Protein AF-A0A6D0ESD3-F1 (afdb_monomer_lite)

Foldseek 3Di:
DLVVLLVVLVVVLVVDDPPDPSNVVSVVVSVVSVVVCVVCVVVVPD

Sequence (46 aa):
RLDQAISLLSSASSQVKLGSLQQARYDARIDQLRQLQERFKPYTKM

Structure (mmCIF, N/CA/C/O backbone):
data_AF-A0A6D0ESD3-F1
#
_entry.id   AF-A0A6D0ESD3-F1
#
loop_
_atom_site.group_PDB
_atom_site.id
_atom_site.type_symbol
_atom_site.label_atom_id
_atom_site.label_alt_id
_atom_site.label_comp_id
_atom_site.label_asym_id
_atom_site.label_entity_id
_atom_site.label_seq_id
_atom_site.pdbx_PDB_ins_code
_atom_site.Cartn_x
_atom_site.Cartn_y
_atom_site.Cartn_z
_atom_site.occupancy
_atom_site.B_iso_or_equiv
_atom_site.auth_seq_id
_atom_site.auth_comp_id
_atom_site.auth_asym_id
_atom_site.auth_atom_id
_atom_site.pdbx_PDB_model_num
ATOM 1 N N . ARG A 1 1 ? 2.530 -5.757 -14.640 1.00 81.31 1 ARG A N 1
ATOM 2 C CA . ARG A 1 1 ? 2.101 -6.741 -13.603 1.00 81.31 1 ARG A CA 1
ATOM 3 C C . ARG A 1 1 ? 2.205 -6.165 -12.189 1.00 81.31 1 ARG A C 1
ATOM 5 O O . ARG A 1 1 ? 1.249 -6.310 -11.442 1.00 81.31 1 ARG A O 1
ATOM 12 N N . LEU A 1 2 ? 3.307 -5.490 -11.826 1.00 91.19 2 LEU A N 1
ATOM 13 C CA . LEU A 1 2 ? 3.446 -4.852 -10.504 1.00 91.19 2 LEU A CA 1
ATOM 14 C C . LEU A 1 2 ? 2.374 -3.778 -10.238 1.00 91.19 2 LEU A C 1
ATOM 16 O O . LEU A 1 2 ? 1.831 -3.743 -9.141 1.00 91.19 2 LEU A O 1
ATOM 20 N N . ASP A 1 3 ? 1.977 -3.003 -11.251 1.00 93.44 3 ASP A N 1
ATOM 21 C CA . ASP A 1 3 ? 0.916 -1.990 -11.115 1.00 93.44 3 ASP A CA 1
ATOM 22 C C . ASP A 1 3 ? -0.441 -2.581 -10.718 1.00 93.44 3 ASP A C 1
ATOM 24 O O . ASP A 1 3 ? -1.149 -2.019 -9.887 1.00 93.44 3 ASP A O 1
ATOM 28 N N . GLN A 1 4 ? -0.787 -3.752 -11.262 1.00 95.50 4 GLN A N 1
ATOM 29 C CA . GLN A 1 4 ? -2.035 -4.439 -10.931 1.00 95.50 4 GLN A CA 1
ATOM 30 C C . GLN A 1 4 ? -2.028 -4.924 -9.476 1.00 95.50 4 GLN A C 1
ATOM 32 O O . GLN A 1 4 ? -3.022 -4.770 -8.771 1.00 95.50 4 GLN A O 1
ATOM 37 N N . ALA A 1 5 ? -0.897 -5.459 -9.004 1.00 96.44 5 ALA A N 1
ATOM 38 C CA . ALA A 1 5 ? -0.740 -5.854 -7.607 1.00 96.44 5 ALA A CA 1
ATOM 39 C C . ALA A 1 5 ? -0.827 -4.644 -6.660 1.00 96.44 5 ALA A C 1
ATOM 41 O O . ALA A 1 5 ? -1.499 -4.725 -5.635 1.00 96.44 5 ALA A O 1
ATOM 42 N N . ILE A 1 6 ? -0.203 -3.517 -7.024 1.00 97.31 6 ILE A N 1
ATOM 43 C CA . ILE A 1 6 ? -0.292 -2.263 -6.263 1.00 97.31 6 ILE A CA 1
ATOM 44 C C . ILE A 1 6 ? -1.743 -1.782 -6.194 1.00 97.31 6 ILE A C 1
ATOM 46 O O . ILE A 1 6 ? -2.220 -1.496 -5.105 1.00 97.31 6 ILE A O 1
ATOM 50 N N . SER A 1 7 ? -2.470 -1.764 -7.314 1.00 97.94 7 SER A N 1
ATOM 51 C CA . SER A 1 7 ? -3.876 -1.336 -7.345 1.00 97.94 7 SER A CA 1
ATOM 52 C C . SER A 1 7 ? -4.770 -2.182 -6.429 1.00 97.94 7 SER A C 1
ATOM 54 O O . SER A 1 7 ? -5.552 -1.630 -5.654 1.00 97.94 7 SER A O 1
ATOM 56 N N . LEU A 1 8 ? -4.612 -3.510 -6.455 1.00 98.25 8 LEU A N 1
ATOM 57 C CA . LEU A 1 8 ? -5.368 -4.416 -5.585 1.00 98.25 8 LEU A CA 1
ATOM 58 C C . LEU A 1 8 ? -5.037 -4.198 -4.103 1.00 98.25 8 LEU A C 1
ATOM 60 O O . LEU A 1 8 ? -5.944 -4.137 -3.275 1.00 98.25 8 LEU A O 1
ATOM 64 N N . LEU A 1 9 ? -3.754 -4.038 -3.765 1.00 97.94 9 LEU A N 1
ATOM 65 C CA . LEU A 1 9 ? -3.322 -3.774 -2.391 1.00 97.94 9 LEU A CA 1
ATOM 66 C C . LEU A 1 9 ? -3.784 -2.399 -1.897 1.00 97.94 9 LEU A C 1
ATOM 68 O O . LEU A 1 9 ? -4.199 -2.285 -0.749 1.00 97.94 9 LEU A O 1
ATOM 72 N N . SER A 1 10 ? -3.772 -1.373 -2.751 1.00 97.88 10 SER A N 1
ATOM 73 C CA . SER A 1 10 ? -4.303 -0.047 -2.418 1.00 97.88 10 SER A CA 1
ATOM 74 C C . SER A 1 10 ? -5.808 -0.100 -2.163 1.00 97.88 10 SER A C 1
ATOM 76 O O . SER A 1 10 ? -6.286 0.493 -1.197 1.00 97.88 10 SER A O 1
ATOM 78 N N . SER A 1 11 ? -6.554 -0.860 -2.974 1.00 98.31 11 SER A N 1
ATOM 79 C CA . SER A 1 11 ? -7.979 -1.091 -2.729 1.00 98.31 11 SER A CA 1
ATOM 80 C C . SER A 1 11 ? -8.207 -1.808 -1.393 1.00 98.31 11 SER A C 1
ATOM 82 O O . SER A 1 11 ? -9.015 -1.342 -0.593 1.00 98.31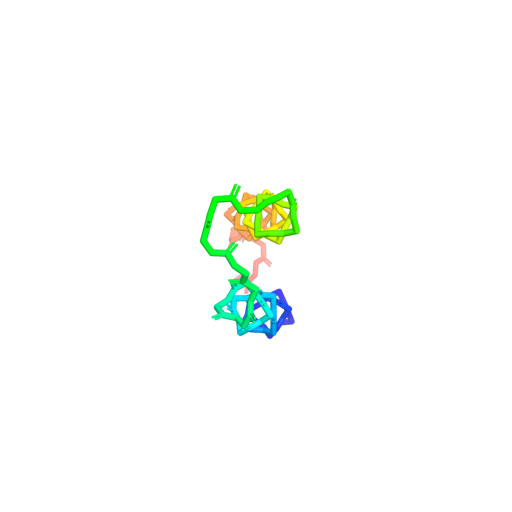 11 SER A O 1
ATOM 84 N N . ALA A 1 12 ? -7.445 -2.863 -1.091 1.00 98.00 12 ALA A N 1
ATOM 85 C CA . ALA A 1 12 ? -7.536 -3.564 0.192 1.00 98.00 12 ALA A CA 1
ATOM 86 C C . ALA A 1 12 ? -7.174 -2.666 1.394 1.00 98.00 12 ALA A C 1
ATOM 88 O O . ALA A 1 12 ? -7.882 -2.685 2.399 1.00 98.00 12 ALA A O 1
ATOM 89 N N . SER A 1 13 ? -6.128 -1.836 1.282 1.00 98.06 13 SER A N 1
ATOM 90 C CA . SER A 1 13 ? -5.725 -0.873 2.322 1.00 98.06 13 SER A CA 1
ATOM 91 C C . SER A 1 13 ? -6.842 0.134 2.629 1.00 98.06 13 SER A C 1
ATOM 93 O O . SER A 1 13 ? -7.121 0.418 3.791 1.00 98.06 13 SER A O 1
ATOM 95 N N . SER A 1 14 ? -7.564 0.601 1.601 1.00 97.81 14 SER A N 1
ATOM 96 C CA . SER A 1 14 ? -8.695 1.529 1.770 1.00 97.81 14 SER A CA 1
ATOM 97 C C . SER A 1 14 ? -9.936 0.921 2.438 1.00 97.81 14 SER A C 1
ATOM 99 O O . SER A 1 14 ? -10.785 1.658 2.932 1.00 97.81 14 SER A O 1
ATOM 101 N N . GLN A 1 15 ? -10.054 -0.410 2.459 1.00 98.25 15 GLN A N 1
ATOM 102 C CA . GLN A 1 15 ? -11.204 -1.122 3.033 1.00 98.25 15 GLN A CA 1
ATOM 103 C C . GLN A 1 15 ? -11.018 -1.482 4.511 1.00 98.25 15 GLN A C 1
ATOM 105 O O . GLN A 1 15 ? -11.972 -1.892 5.171 1.00 98.25 15 GLN A O 1
ATOM 110 N N . VAL A 1 16 ? -9.803 -1.349 5.047 1.00 97.56 16 VAL A N 1
ATOM 111 C CA . VAL A 1 16 ? -9.507 -1.632 6.455 1.00 97.56 16 VAL A CA 1
ATOM 112 C C . VAL A 1 16 ? -9.458 -0.349 7.280 1.00 97.56 16 VAL A C 1
ATOM 114 O O . VAL A 1 16 ? -9.322 0.757 6.764 1.00 97.56 16 VAL A O 1
ATOM 117 N N . LYS A 1 17 ? -9.582 -0.488 8.603 1.00 98.12 17 LYS A N 1
ATOM 118 C CA . LYS A 1 17 ? -9.585 0.659 9.518 1.00 98.12 17 LYS A CA 1
ATOM 119 C C . LYS A 1 17 ? -8.269 1.443 9.414 1.00 98.12 17 LYS A C 1
ATOM 121 O O . LYS A 1 17 ? -7.190 0.854 9.518 1.00 98.12 17 LYS A O 1
ATOM 126 N N . LEU A 1 18 ? -8.373 2.768 9.298 1.00 97.12 18 LEU A N 1
ATOM 127 C CA . LEU A 1 18 ? -7.231 3.683 9.329 1.00 97.12 18 LEU A CA 1
ATOM 128 C C . LEU A 1 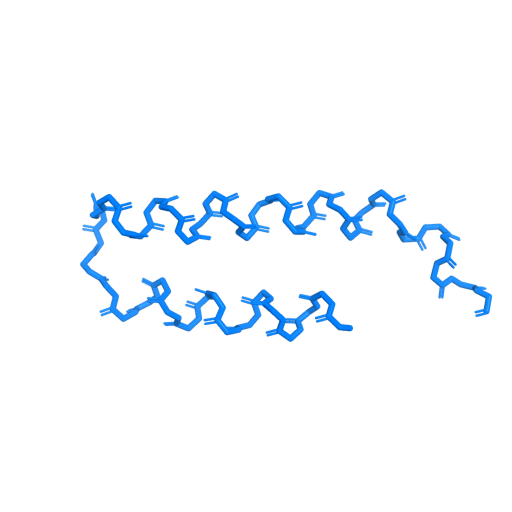18 ? -6.425 3.509 10.630 1.00 97.12 18 LEU A C 1
ATOM 130 O O . LEU A 1 18 ? -6.996 3.423 11.719 1.00 97.12 18 LEU A O 1
ATOM 134 N N . GLY A 1 19 ? -5.102 3.433 10.511 1.00 96.31 19 GLY A N 1
ATOM 135 C CA . GLY A 1 19 ? -4.170 3.179 11.608 1.00 96.31 19 GLY A CA 1
ATOM 136 C C . GLY A 1 19 ? -4.143 1.726 12.095 1.00 96.31 19 GLY A C 1
ATOM 137 O O . GLY A 1 19 ? -3.487 1.432 13.092 1.00 96.31 19 GLY A O 1
ATOM 138 N N . SER A 1 20 ? -4.854 0.801 11.440 1.00 98.19 20 SER A N 1
ATOM 139 C CA . SER A 1 20 ? -4.813 -0.615 11.815 1.00 98.19 20 SER A CA 1
ATOM 140 C C . SER A 1 20 ? -3.516 -1.294 11.377 1.00 98.19 20 SER A C 1
ATOM 142 O O . SER A 1 20 ? -2.886 -0.925 10.385 1.00 98.19 20 SER A O 1
ATOM 144 N N . LEU A 1 21 ? -3.160 -2.380 12.070 1.00 98.19 21 LEU A N 1
ATOM 145 C CA . LEU A 1 21 ? -2.036 -3.232 11.675 1.00 98.19 21 LEU A CA 1
ATOM 146 C C . LEU A 1 21 ? -2.224 -3.829 10.269 1.00 98.19 21 LEU A C 1
ATOM 148 O O . LEU A 1 21 ? -1.245 -4.089 9.575 1.00 98.19 21 LEU A O 1
ATOM 152 N N . GLN A 1 22 ? -3.469 -4.063 9.845 1.00 97.94 22 GLN A N 1
ATOM 153 C CA . GLN A 1 22 ? -3.769 -4.554 8.500 1.00 97.94 22 GLN A CA 1
ATOM 154 C C . GLN A 1 22 ? -3.4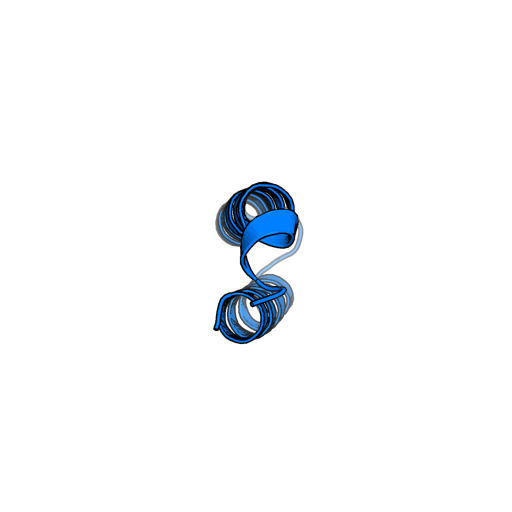29 -3.501 7.448 1.00 97.94 22 GLN A C 1
ATOM 156 O O . GLN A 1 22 ? -2.733 -3.821 6.488 1.00 97.94 22 GLN A O 1
ATOM 161 N N . GLN A 1 23 ? -3.840 -2.250 7.673 1.00 98.44 23 GLN A N 1
ATOM 162 C CA . GLN A 1 23 ? -3.507 -1.138 6.786 1.00 98.44 23 GLN A CA 1
ATOM 163 C C . GLN A 1 23 ? -1.988 -0.988 6.651 1.00 98.44 23 GLN A C 1
ATOM 165 O O . GLN A 1 23 ? -1.459 -1.044 5.546 1.00 98.44 23 GLN A O 1
ATOM 170 N N . ALA A 1 24 ? -1.275 -0.947 7.783 1.00 98.38 24 ALA A N 1
ATOM 171 C CA . ALA A 1 24 ? 0.182 -0.823 7.803 1.00 98.38 24 ALA A CA 1
ATOM 172 C C . ALA A 1 24 ? 0.892 -1.949 7.029 1.00 98.38 24 ALA A C 1
ATOM 174 O O . ALA A 1 24 ? 1.911 -1.717 6.384 1.00 98.38 24 ALA A O 1
ATOM 175 N N . ARG A 1 25 ? 0.354 -3.178 7.054 1.00 98.50 25 ARG A N 1
ATOM 176 C CA . ARG A 1 25 ? 0.894 -4.304 6.271 1.00 98.50 25 ARG A CA 1
ATOM 177 C C . ARG A 1 25 ? 0.671 -4.127 4.770 1.00 98.50 25 ARG A C 1
ATOM 179 O O . ARG A 1 25 ? 1.578 -4.439 3.999 1.00 98.50 25 ARG A O 1
ATOM 186 N N . TYR A 1 26 ? -0.511 -3.668 4.354 1.00 98.56 26 TYR A N 1
ATOM 187 C CA . TYR A 1 26 ? -0.787 -3.399 2.941 1.00 98.56 26 TYR A CA 1
ATOM 188 C C . TYR A 1 26 ? 0.096 -2.270 2.413 1.00 98.56 26 TYR A C 1
ATOM 190 O O . TYR A 1 26 ? 0.728 -2.444 1.372 1.00 98.56 26 TYR A O 1
ATOM 198 N N . ASP A 1 27 ? 0.211 -1.180 3.167 1.00 98.31 27 ASP A N 1
ATOM 199 C CA . ASP A 1 27 ? 1.023 -0.020 2.799 1.00 98.31 27 ASP A CA 1
ATOM 200 C C . ASP A 1 27 ? 2.507 -0.398 2.700 1.00 98.31 27 ASP A C 1
ATOM 202 O O . ASP A 1 27 ? 3.124 -0.201 1.654 1.00 98.31 27 ASP A O 1
ATOM 206 N N . ALA A 1 28 ? 3.048 -1.105 3.701 1.00 98.62 28 ALA A N 1
ATOM 207 C CA . ALA A 1 28 ? 4.425 -1.602 3.656 1.00 98.62 28 ALA A CA 1
ATOM 208 C C . ALA A 1 28 ? 4.685 -2.509 2.440 1.00 98.62 28 ALA A C 1
ATOM 210 O O . ALA A 1 28 ? 5.773 -2.499 1.858 1.00 98.62 28 ALA A O 1
ATOM 211 N N . ARG A 1 29 ? 3.693 -3.309 2.022 1.00 98.38 29 ARG A N 1
ATOM 212 C CA . ARG A 1 29 ? 3.831 -4.149 0.828 1.00 98.38 29 ARG A CA 1
ATOM 213 C C . ARG A 1 29 ? 3.789 -3.326 -0.459 1.00 98.38 29 ARG A C 1
ATOM 215 O O . ARG A 1 29 ? 4.538 -3.640 -1.383 1.00 98.38 29 ARG A O 1
ATOM 222 N N . ILE A 1 30 ? 2.949 -2.295 -0.529 1.00 98.44 30 ILE A N 1
ATOM 223 C CA . ILE A 1 30 ? 2.913 -1.350 -1.653 1.00 98.44 30 ILE A CA 1
ATOM 224 C C . ILE A 1 30 ? 4.276 -0.667 -1.802 1.00 98.44 30 ILE A C 1
ATOM 226 O O . ILE A 1 30 ? 4.810 -0.647 -2.912 1.00 98.44 30 ILE A O 1
ATOM 230 N N . ASP A 1 31 ? 4.881 -0.212 -0.704 1.00 98.31 31 ASP A N 1
ATOM 231 C CA . ASP A 1 31 ? 6.201 0.429 -0.711 1.00 98.31 31 ASP A CA 1
ATOM 232 C C . ASP A 1 31 ? 7.286 -0.499 -1.272 1.00 98.31 31 ASP A C 1
ATOM 234 O O . ASP A 1 31 ? 8.053 -0.114 -2.158 1.00 98.31 31 ASP A O 1
ATOM 238 N N . GLN A 1 32 ? 7.301 -1.766 -0.842 1.00 97.88 32 GLN A N 1
ATOM 239 C CA . GLN A 1 32 ? 8.217 -2.776 -1.384 1.00 97.88 32 GLN A CA 1
ATOM 240 C C . GLN A 1 32 ? 8.041 -2.972 -2.896 1.00 97.88 32 GLN A C 1
ATOM 242 O O . GLN A 1 32 ? 9.023 -3.105 -3.629 1.00 97.88 32 GLN A O 1
ATOM 247 N N . LEU A 1 33 ? 6.796 -3.002 -3.384 1.00 97.00 33 LEU A N 1
ATOM 248 C CA . LEU A 1 33 ? 6.517 -3.163 -4.812 1.00 97.00 33 LEU A CA 1
ATOM 249 C C . LEU A 1 33 ? 6.917 -1.919 -5.612 1.00 97.00 33 LEU A C 1
ATOM 251 O O . LEU A 1 33 ? 7.450 -2.065 -6.710 1.00 97.00 33 LEU A O 1
ATOM 255 N N . ARG A 1 34 ? 6.723 -0.714 -5.066 1.00 96.38 34 ARG A N 1
ATOM 256 C CA . ARG A 1 34 ? 7.178 0.549 -5.670 1.00 96.38 34 ARG A CA 1
ATOM 257 C C . ARG A 1 34 ? 8.701 0.608 -5.765 1.00 96.38 34 ARG A C 1
ATOM 259 O O . ARG A 1 34 ? 9.235 0.934 -6.822 1.00 96.38 34 ARG A O 1
ATOM 266 N N . GLN A 1 35 ? 9.406 0.208 -4.707 1.00 97.00 35 GLN A N 1
ATOM 267 C CA . GLN A 1 35 ? 10.866 0.106 -4.722 1.00 97.00 35 GLN A CA 1
ATOM 268 C C . GLN A 1 35 ? 11.346 -0.883 -5.793 1.00 97.00 35 GLN A C 1
ATOM 270 O O . GLN A 1 35 ? 12.311 -0.619 -6.513 1.00 97.00 35 GLN A O 1
ATOM 275 N N . LEU A 1 36 ? 10.649 -2.014 -5.932 1.00 95.12 36 LEU A N 1
ATOM 276 C CA . LEU A 1 36 ? 10.933 -2.998 -6.970 1.00 95.12 36 LEU A CA 1
ATOM 277 C C . LEU A 1 36 ? 10.700 -2.419 -8.373 1.00 95.12 36 LEU A C 1
ATOM 279 O O . LEU A 1 36 ? 11.545 -2.597 -9.247 1.00 95.12 36 LEU A O 1
ATOM 283 N N . GLN A 1 37 ? 9.596 -1.697 -8.586 1.00 93.31 37 GLN A N 1
ATOM 284 C CA . GLN A 1 37 ? 9.313 -1.025 -9.858 1.00 93.31 37 GLN A CA 1
ATOM 285 C C . GLN A 1 37 ? 10.433 -0.068 -10.251 1.00 93.31 37 GLN A C 1
ATOM 287 O O . GLN A 1 37 ? 10.919 -0.156 -11.374 1.00 93.31 37 GLN A O 1
ATOM 292 N N . GLU A 1 38 ? 10.883 0.793 -9.339 1.00 93.62 38 GLU A N 1
ATOM 293 C CA . GLU A 1 38 ? 11.967 1.738 -9.629 1.00 93.62 38 GLU A CA 1
ATOM 294 C C . GLU A 1 38 ? 13.291 1.019 -9.915 1.00 93.62 38 GLU A C 1
ATOM 296 O O . GLU A 1 38 ? 13.996 1.382 -10.856 1.00 93.62 38 GLU A O 1
ATOM 301 N N . ARG A 1 39 ? 13.592 -0.070 -9.195 1.00 93.81 39 ARG A N 1
ATOM 302 C CA . ARG A 1 39 ? 14.786 -0.887 -9.460 1.00 93.81 39 ARG A CA 1
A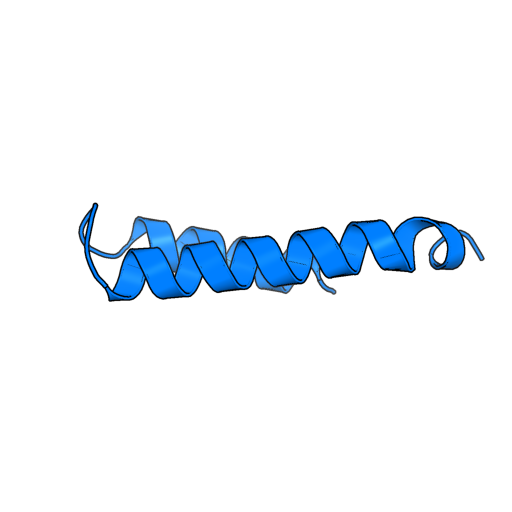TOM 303 C C . ARG A 1 39 ? 14.763 -1.534 -10.847 1.00 93.81 39 ARG A C 1
ATOM 305 O O . ARG A 1 39 ? 15.813 -1.648 -11.477 1.00 93.81 39 ARG A O 1
ATOM 312 N N . PHE A 1 40 ? 13.592 -1.968 -11.314 1.00 90.69 40 PHE A N 1
ATOM 313 C CA . PHE A 1 40 ? 13.446 -2.645 -12.605 1.00 90.69 40 PHE A CA 1
ATOM 314 C C . PHE A 1 40 ? 13.107 -1.714 -13.776 1.00 90.69 40 PHE A C 1
ATOM 316 O O . PHE A 1 40 ? 13.223 -2.123 -14.926 1.00 90.69 40 PHE A O 1
ATOM 323 N N . LYS A 1 41 ? 12.768 -0.449 -13.513 1.00 88.62 41 LYS A N 1
ATOM 324 C CA . LYS A 1 41 ? 12.427 0.576 -14.513 1.00 88.62 41 LY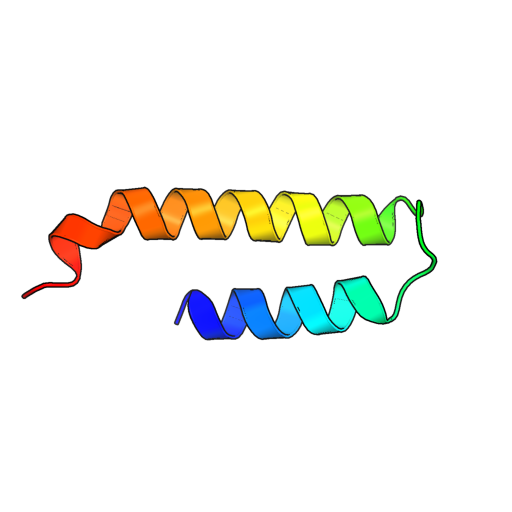S A CA 1
ATOM 325 C C . LYS A 1 41 ? 13.424 0.707 -15.674 1.00 88.62 41 LYS A C 1
ATOM 327 O O . LYS A 1 41 ? 12.950 0.850 -16.801 1.00 88.62 41 LYS A O 1
ATOM 332 N N . PRO A 1 42 ? 14.757 0.615 -15.474 1.00 88.19 42 PRO A N 1
ATOM 333 C CA . PRO A 1 42 ? 15.712 0.648 -16.585 1.00 88.19 42 PRO A CA 1
ATOM 334 C C . PRO A 1 42 ? 15.613 -0.568 -17.517 1.00 88.19 42 PRO A C 1
ATOM 336 O O . PRO A 1 42 ? 15.943 -0.466 -18.691 1.00 88.19 42 PRO A O 1
ATOM 339 N N . TYR A 1 43 ? 15.141 -1.704 -17.003 1.00 86.62 43 TYR A N 1
ATOM 340 C CA . TYR A 1 43 ? 15.078 -2.984 -17.712 1.00 86.62 43 TYR A CA 1
ATOM 341 C C . TYR A 1 43 ? 13.724 -3.227 -18.390 1.00 86.62 43 TYR A C 1
ATOM 343 O O . TYR A 1 43 ? 13.604 -4.117 -19.222 1.00 86.62 43 TYR A O 1
ATOM 351 N N . THR A 1 44 ? 12.703 -2.428 -18.068 1.00 76.69 44 THR A N 1
ATOM 352 C CA . THR A 1 44 ? 11.364 -2.513 -18.679 1.00 76.69 44 THR A CA 1
ATOM 353 C C . THR A 1 44 ? 11.295 -1.825 -20.057 1.00 76.69 44 THR A C 1
ATOM 355 O O . THR A 1 44 ? 10.257 -1.868 -20.705 1.00 76.69 44 THR A O 1
ATOM 358 N N . LYS A 1 45 ? 12.375 -1.167 -20.511 1.00 63.84 45 LYS A N 1
ATOM 359 C CA . LYS A 1 45 ? 12.467 -0.442 -21.797 1.00 63.84 45 LYS A CA 1
ATOM 360 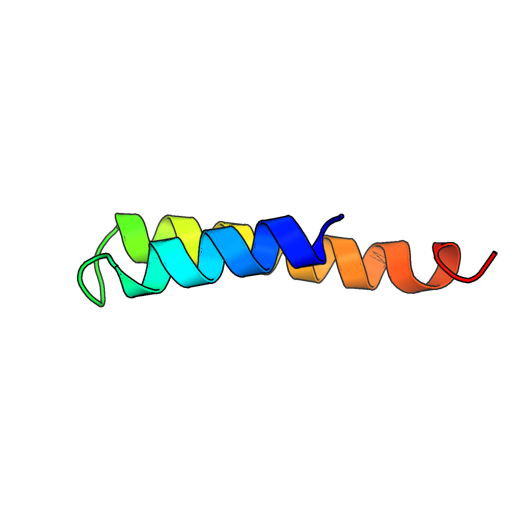C C . LYS A 1 45 ? 13.096 -1.252 -22.952 1.00 63.84 45 LYS A C 1
ATOM 362 O O . LYS A 1 45 ? 13.632 -0.647 -23.878 1.00 63.84 45 LYS A O 1
ATOM 367 N N . MET A 1 46 ? 13.032 -2.583 -22.913 1.00 51.84 46 MET A N 1
ATOM 368 C CA . MET A 1 46 ? 13.327 -3.437 -24.075 1.00 51.84 46 MET A CA 1
ATOM 369 C C . MET A 1 46 ? 12.043 -3.991 -24.674 1.00 51.84 46 MET A C 1
ATOM 371 O O . MET A 1 46 ? 11.231 -4.534 -23.892 1.00 51.84 46 MET A O 1
#

Organism: Escherichia coli (NCBI:txid562)

Secondary structure (DSSP, 8-state):
-HHHHHHHHHHHHHHSPTT-HHHHHHHHHHHHHHHHHHHHTTTTT-

pLDDT: mean 93.86, std 9.05, range [51.84, 98.62]

Radius of gyration: 12.24 Å; chains: 1; bounding box: 27×10×36 Å